Protein AF-A0A968TS37-F1 (afdb_monomer_lite)

Radius of gyration: 28.15 Å; chains: 1; bounding box: 85×34×68 Å

Sequence (139 aa):
MTFIRLGLPATSFILALMIGCHSVPLRSPSSGVDSASQTQWLKDYKRARSLQSENAQESCRLFTALAQEEKFAPRRLAELRAYEVCPPTRQLDRSQFPTWTQDLSLDIALKLSTAQGDKARTSNWPWRNPENACLRATS

Structure (mmCIF, N/CA/C/O backbone):
data_AF-A0A968TS37-F1
#
_entry.id   AF-A0A968TS37-F1
#
loop_
_atom_site.group_PDB
_atom_site.id
_atom_site.type_symbol
_atom_site.label_atom_id
_atom_site.label_alt_id
_atom_site.label_comp_id
_atom_site.label_asym_id
_atom_site.label_entity_id
_atom_site.label_seq_id
_atom_site.pdbx_PDB_ins_code
_atom_site.Cartn_x
_atom_site.Cartn_y
_atom_site.Cartn_z
_atom_site.occupancy
_atom_site.B_iso_or_equiv
_atom_site.auth_seq_id
_atom_site.auth_comp_id
_atom_site.auth_asym_id
_atom_site.auth_atom_id
_atom_site.pdbx_PDB_model_num
ATOM 1 N N . MET A 1 1 ? 54.249 -1.713 49.212 1.00 40.41 1 MET A N 1
ATOM 2 C CA . MET A 1 1 ? 54.269 -3.146 48.850 1.00 40.41 1 MET A CA 1
ATOM 3 C C . MET A 1 1 ? 54.130 -3.256 47.344 1.00 40.41 1 MET A C 1
ATOM 5 O O . MET A 1 1 ? 53.426 -2.456 46.745 1.00 40.41 1 MET A O 1
ATOM 9 N N . THR A 1 2 ? 54.889 -4.169 46.756 1.00 40.31 2 THR A N 1
ATOM 10 C CA . THR A 1 2 ? 55.582 -4.026 45.472 1.00 40.31 2 THR A CA 1
ATOM 11 C C . THR A 1 2 ? 55.441 -5.356 44.722 1.00 40.31 2 THR A C 1
ATOM 13 O O . THR A 1 2 ? 55.847 -6.355 45.299 1.00 40.31 2 THR A O 1
ATOM 16 N N . PHE A 1 3 ? 54.892 -5.328 43.490 1.00 44.75 3 PHE A N 1
ATOM 17 C CA . PHE A 1 3 ? 54.790 -6.379 42.436 1.00 44.75 3 PHE A CA 1
ATOM 18 C C . PHE A 1 3 ? 54.139 -7.736 42.838 1.00 44.75 3 PHE A C 1
ATOM 20 O O . PHE A 1 3 ? 54.202 -8.159 43.978 1.00 44.75 3 PHE A O 1
ATOM 27 N N . ILE A 1 4 ? 53.400 -8.457 41.984 1.00 48.31 4 ILE A N 1
ATOM 28 C CA . ILE A 1 4 ? 53.860 -9.189 40.790 1.00 48.31 4 ILE A CA 1
ATOM 29 C C . ILE A 1 4 ? 52.684 -9.386 39.811 1.00 48.31 4 ILE A C 1
ATOM 31 O O . ILE A 1 4 ? 51.599 -9.819 40.191 1.00 48.31 4 ILE A O 1
ATOM 35 N N . ARG A 1 5 ? 52.935 -9.096 38.527 1.00 51.38 5 ARG A N 1
ATOM 36 C CA . ARG A 1 5 ? 52.119 -9.532 37.385 1.00 51.38 5 ARG A CA 1
ATOM 37 C C . ARG A 1 5 ? 52.421 -11.002 37.062 1.00 51.38 5 ARG A C 1
ATOM 39 O O . ARG A 1 5 ? 53.582 -11.350 36.883 1.00 51.38 5 ARG A O 1
ATOM 46 N N . LEU A 1 6 ? 51.376 -11.803 36.877 1.00 54.56 6 LEU A N 1
ATOM 47 C CA . LEU A 1 6 ? 51.356 -13.072 36.134 1.00 54.56 6 LEU A CA 1
ATOM 48 C C . LEU A 1 6 ? 50.196 -12.918 35.126 1.00 54.56 6 LEU A C 1
ATOM 50 O O . LEU A 1 6 ? 49.113 -12.518 35.532 1.00 54.56 6 LEU A O 1
ATOM 54 N N . GLY A 1 7 ? 50.296 -13.092 33.810 1.00 45.69 7 GLY A N 1
ATOM 55 C CA . GLY A 1 7 ? 51.314 -13.749 33.002 1.00 45.69 7 GLY A CA 1
ATOM 56 C C . GLY A 1 7 ? 50.739 -15.005 32.336 1.00 45.69 7 GLY A C 1
ATOM 57 O O . GLY A 1 7 ? 50.952 -16.084 32.864 1.00 45.69 7 GLY A O 1
ATOM 58 N N . LEU A 1 8 ? 50.112 -14.819 31.157 1.00 50.03 8 LEU A N 1
ATOM 59 C CA . LEU A 1 8 ? 49.859 -15.790 30.059 1.00 50.03 8 LEU A CA 1
ATOM 60 C C . LEU A 1 8 ? 48.730 -16.848 30.211 1.00 50.03 8 LEU A C 1
ATOM 62 O O . LEU A 1 8 ? 48.373 -17.188 31.333 1.00 50.03 8 LEU A O 1
ATOM 66 N N . PRO A 1 9 ? 48.211 -17.442 29.102 1.00 50.53 9 PRO A N 1
ATOM 67 C CA . PRO A 1 9 ? 48.426 -17.135 27.682 1.00 50.53 9 PRO A CA 1
ATOM 68 C C . PRO A 1 9 ? 47.146 -16.830 26.877 1.00 50.53 9 PRO A C 1
ATOM 70 O O . PRO A 1 9 ? 46.036 -17.273 27.166 1.00 50.53 9 PRO A O 1
ATOM 73 N N . ALA A 1 10 ? 47.381 -16.119 25.777 1.00 53.69 10 ALA A N 1
ATOM 74 C CA . ALA A 1 10 ? 46.511 -16.021 24.622 1.00 53.69 10 ALA A CA 1
ATOM 75 C C . ALA A 1 10 ? 46.037 -17.402 24.138 1.00 53.69 10 ALA A C 1
ATOM 77 O O . ALA A 1 10 ? 46.844 -18.259 23.788 1.00 53.69 10 ALA A O 1
ATOM 78 N N . THR A 1 11 ? 44.724 -17.578 24.029 1.00 55.91 11 THR A N 1
ATOM 79 C CA . THR A 1 11 ? 44.130 -18.542 23.100 1.00 55.91 11 THR A CA 1
ATOM 80 C C . THR A 1 11 ? 43.282 -17.765 22.111 1.00 55.91 11 THR A C 1
ATOM 82 O O . THR A 1 11 ? 42.109 -17.466 22.316 1.00 55.91 11 THR A O 1
ATOM 85 N N . SER A 1 12 ? 43.951 -17.385 21.027 1.00 51.75 12 SER A N 1
ATOM 86 C CA . SER A 1 12 ? 43.351 -16.920 19.789 1.00 51.75 12 SER A CA 1
ATOM 87 C C . SER A 1 12 ? 42.423 -17.999 19.233 1.00 51.75 12 SER A C 1
ATOM 89 O O . SER A 1 12 ? 42.854 -18.858 18.470 1.00 51.75 12 SER A O 1
ATOM 91 N N . PHE A 1 13 ? 41.135 -17.935 19.558 1.00 50.81 13 PHE A N 1
ATOM 92 C CA . PHE A 1 13 ? 40.113 -18.495 18.681 1.00 50.81 13 PHE A CA 1
ATOM 93 C C . PHE A 1 13 ? 39.834 -17.477 17.576 1.00 50.81 13 PHE A C 1
ATOM 95 O O . PHE A 1 13 ? 38.862 -16.727 17.605 1.00 50.81 13 PHE A O 1
ATOM 102 N N . ILE A 1 14 ? 40.724 -17.459 16.580 1.00 53.28 14 ILE A N 1
ATOM 103 C CA . ILE A 1 14 ? 40.379 -16.995 15.236 1.00 53.28 14 ILE A CA 1
ATOM 104 C C . ILE A 1 14 ? 39.441 -18.062 14.673 1.00 53.28 14 ILE A C 1
ATOM 106 O O . ILE A 1 14 ? 39.851 -18.954 13.934 1.00 53.28 14 ILE A O 1
ATOM 110 N N . LEU A 1 15 ? 38.167 -18.008 15.065 1.00 51.56 15 LEU A N 1
ATOM 111 C CA . LEU A 1 15 ? 37.131 -18.623 14.259 1.00 51.56 15 LEU A CA 1
ATOM 112 C C . LEU A 1 15 ? 36.926 -17.667 13.091 1.00 51.56 15 LEU A C 1
ATOM 114 O O . LEU A 1 15 ? 36.198 -16.679 13.184 1.00 51.56 15 LEU A O 1
ATOM 118 N N . ALA A 1 16 ? 37.664 -17.942 12.018 1.00 49.69 16 ALA A N 1
ATOM 119 C CA . ALA A 1 16 ? 37.407 -17.413 10.698 1.00 49.69 16 ALA A CA 1
ATOM 120 C C . ALA A 1 16 ? 35.981 -17.818 10.310 1.00 49.69 16 ALA A C 1
ATOM 122 O O . ALA A 1 16 ? 35.741 -18.844 9.674 1.00 49.69 16 ALA A O 1
ATOM 123 N N . LEU A 1 17 ? 35.020 -17.003 10.740 1.00 53.97 17 LEU A N 1
ATOM 124 C CA . LEU A 1 17 ? 33.717 -16.886 10.128 1.00 53.97 17 LEU A CA 1
ATOM 125 C C . LEU A 1 17 ? 33.989 -16.394 8.711 1.00 53.97 17 LEU A C 1
ATOM 127 O O . LEU A 1 17 ? 34.018 -15.199 8.425 1.00 53.97 17 LEU A O 1
ATOM 131 N N . MET A 1 18 ? 34.210 -17.369 7.832 1.00 52.03 18 MET A N 1
ATOM 132 C CA . MET A 1 18 ? 33.902 -17.323 6.414 1.00 52.03 18 MET A CA 1
ATOM 133 C C . MET A 1 18 ? 32.403 -17.019 6.268 1.00 52.03 18 MET A C 1
ATOM 135 O O . MET A 1 18 ? 31.631 -17.817 5.745 1.00 52.03 18 MET A O 1
ATOM 139 N N . ILE A 1 19 ? 31.976 -15.842 6.731 1.00 56.25 19 ILE A N 1
ATOM 140 C CA . ILE A 1 19 ? 30.844 -15.135 6.160 1.00 56.25 19 ILE A CA 1
ATOM 141 C C . ILE A 1 19 ? 31.395 -14.695 4.814 1.00 56.25 19 ILE A C 1
ATOM 143 O O . ILE A 1 19 ? 31.865 -13.573 4.634 1.00 56.25 19 ILE A O 1
ATOM 147 N N . GL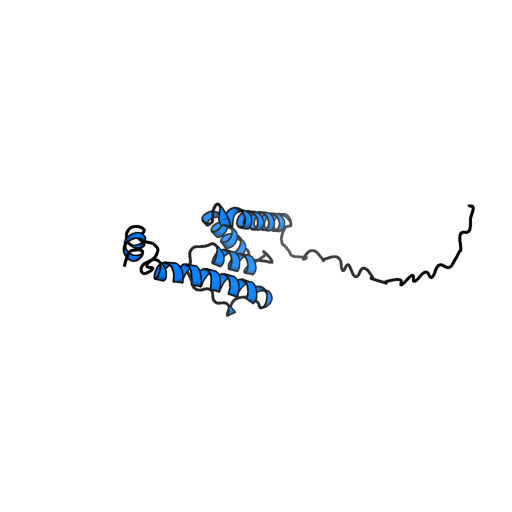Y A 1 20 ? 31.436 -15.652 3.884 1.00 45.97 20 GLY A N 1
ATOM 148 C CA . GLY A 1 20 ? 31.496 -15.336 2.481 1.00 45.97 20 GLY A CA 1
ATOM 149 C C . GLY A 1 20 ? 30.413 -14.298 2.291 1.00 45.97 20 GLY A C 1
ATOM 150 O O . GLY A 1 20 ? 29.237 -14.565 2.547 1.00 45.97 20 GLY A O 1
ATOM 151 N N . CYS A 1 21 ? 30.835 -13.087 1.946 1.00 54.88 21 CYS A N 1
ATOM 152 C CA . CYS A 1 21 ? 29.972 -12.067 1.408 1.00 54.88 21 CYS A CA 1
ATOM 153 C C . CYS A 1 21 ? 29.359 -12.653 0.133 1.00 54.88 21 CYS A C 1
ATOM 155 O O . CYS A 1 21 ? 29.734 -12.295 -0.977 1.00 54.88 21 CYS A O 1
ATOM 157 N N . HIS A 1 22 ? 28.354 -13.515 0.279 1.00 52.12 22 HIS A N 1
ATOM 158 C CA . HIS A 1 22 ? 27.298 -13.714 -0.695 1.00 52.12 22 HIS A CA 1
ATOM 159 C C . HIS A 1 22 ? 26.406 -12.469 -0.655 1.00 52.12 22 HIS A C 1
ATOM 161 O O . HIS A 1 22 ? 25.181 -12.548 -0.623 1.00 52.12 22 HIS A O 1
ATOM 167 N N . SER A 1 23 ? 27.037 -11.292 -0.677 1.00 52.69 23 SER A N 1
ATOM 168 C CA . SER A 1 23 ? 26.495 -10.092 -1.267 1.00 52.69 23 SER A CA 1
ATOM 169 C C . SER A 1 23 ? 26.356 -10.428 -2.744 1.00 52.69 23 SER A C 1
ATOM 171 O O . SER A 1 23 ? 27.142 -9.978 -3.572 1.00 52.69 23 SER A O 1
ATOM 173 N N . VAL A 1 24 ? 25.385 -11.287 -3.077 1.00 58.00 24 VAL A N 1
ATOM 174 C CA . VAL A 1 24 ? 24.767 -11.250 -4.390 1.00 58.00 24 VAL A CA 1
ATOM 175 C C . VAL A 1 24 ? 24.406 -9.778 -4.517 1.00 58.00 24 VAL A C 1
ATOM 177 O O . VAL A 1 24 ? 23.598 -9.309 -3.707 1.00 58.00 24 VAL A O 1
ATOM 180 N N . PRO A 1 25 ? 25.083 -9.002 -5.385 1.00 56.47 25 PRO A N 1
ATOM 181 C CA . PRO A 1 25 ? 24.719 -7.610 -5.539 1.00 56.47 25 PRO A CA 1
ATOM 182 C C . PRO A 1 25 ? 23.232 -7.648 -5.845 1.00 56.47 25 PRO A C 1
ATOM 184 O O . PRO A 1 25 ? 22.829 -8.401 -6.736 1.00 56.47 25 PRO A O 1
ATOM 187 N N . LEU A 1 26 ? 22.423 -6.952 -5.035 1.00 53.03 26 LEU A N 1
ATOM 188 C CA . LEU A 1 26 ? 21.000 -6.790 -5.299 1.00 53.03 26 LEU A CA 1
ATOM 189 C C . LEU A 1 26 ? 20.932 -6.269 -6.724 1.00 53.03 26 LEU A C 1
ATOM 191 O O . LEU A 1 26 ? 21.250 -5.111 -6.990 1.00 53.03 26 LEU A O 1
ATOM 195 N N . ARG A 1 27 ? 20.667 -7.187 -7.651 1.00 50.56 27 ARG A N 1
ATOM 196 C CA . ARG A 1 27 ? 20.682 -6.922 -9.073 1.00 50.56 27 ARG A CA 1
ATOM 197 C C . ARG A 1 27 ? 19.507 -5.984 -9.228 1.00 50.56 27 ARG A C 1
ATOM 199 O O . ARG A 1 27 ? 18.367 -6.421 -9.071 1.00 50.56 27 ARG A O 1
ATOM 206 N N . SER A 1 28 ? 19.795 -4.693 -9.393 1.00 52.75 28 SER A N 1
ATOM 207 C CA . SER A 1 28 ? 18.783 -3.671 -9.629 1.00 52.75 28 SER A CA 1
ATOM 208 C C . SER A 1 28 ? 17.871 -4.257 -10.694 1.00 52.75 28 SER A C 1
ATOM 210 O O . SER A 1 28 ? 18.415 -4.700 -11.712 1.00 52.75 28 SER A O 1
ATOM 212 N N . PRO A 1 29 ? 16.557 -4.393 -10.447 1.00 52.38 29 PRO A N 1
ATOM 213 C CA . PRO A 1 29 ? 15.681 -5.086 -11.372 1.00 52.38 29 PRO A CA 1
ATOM 214 C C . PRO A 1 29 ? 15.879 -4.477 -12.755 1.00 52.38 29 PRO A C 1
ATOM 216 O O . PRO A 1 29 ? 15.518 -3.325 -13.001 1.00 52.38 29 PRO A O 1
ATOM 219 N N . SER A 1 30 ? 16.530 -5.253 -13.626 1.00 56.50 30 SER A N 1
ATOM 220 C CA . SER A 1 30 ? 16.675 -4.968 -15.043 1.00 56.50 30 SER A CA 1
ATOM 221 C C . SER A 1 30 ? 15.263 -5.012 -15.587 1.00 56.50 30 SER A C 1
ATOM 223 O O . SER A 1 30 ? 14.678 -6.065 -15.812 1.00 56.50 30 SER A O 1
ATOM 225 N N . SER A 1 31 ? 14.654 -3.846 -15.643 1.00 49.56 31 SER A N 1
ATOM 226 C CA . SER A 1 31 ? 13.287 -3.668 -16.078 1.00 49.56 31 SER A CA 1
ATOM 227 C C . SER A 1 31 ? 13.312 -2.421 -16.932 1.00 49.56 31 SER A C 1
ATOM 229 O O . SER A 1 31 ? 13.990 -1.460 -16.579 1.00 49.56 31 SER A O 1
ATOM 231 N N . GLY A 1 32 ? 12.637 -2.450 -18.079 1.00 60.44 32 GLY A N 1
ATOM 232 C CA . GLY A 1 32 ? 12.446 -1.304 -18.975 1.00 60.44 32 GLY A CA 1
ATOM 233 C C . GLY A 1 32 ? 11.581 -0.204 -18.344 1.00 60.44 32 GLY A C 1
ATOM 234 O O . GLY A 1 32 ? 10.573 0.218 -18.914 1.00 60.44 32 GLY A O 1
ATOM 235 N N . VAL A 1 33 ? 11.949 0.184 -17.128 1.00 70.69 33 VAL A N 1
ATOM 236 C CA . VAL A 1 33 ? 11.461 1.285 -16.322 1.00 70.69 33 VAL A CA 1
ATOM 237 C C . VAL A 1 33 ? 12.648 2.216 -16.157 1.00 70.69 33 VAL A C 1
ATOM 239 O O . VAL A 1 33 ? 13.691 1.853 -15.616 1.00 70.69 33 VAL A O 1
ATOM 242 N N . ASP A 1 34 ? 12.470 3.423 -16.644 1.00 82.50 34 ASP A N 1
ATOM 243 C CA . ASP A 1 34 ? 13.361 4.543 -16.450 1.00 82.50 34 ASP A CA 1
ATOM 244 C C . ASP A 1 34 ? 13.564 4.840 -14.953 1.00 82.50 34 ASP A C 1
ATOM 246 O O . ASP A 1 34 ? 12.628 4.896 -14.152 1.00 82.50 34 ASP A O 1
ATOM 250 N N . SER A 1 35 ? 14.825 5.029 -14.554 1.00 81.19 35 SER A N 1
ATOM 251 C CA . SER A 1 35 ? 15.222 5.273 -13.157 1.00 81.19 35 SER A CA 1
ATOM 252 C C . SER A 1 35 ? 14.545 6.509 -12.548 1.00 81.19 35 SER A C 1
ATOM 254 O O . SER A 1 35 ? 14.322 6.570 -11.333 1.00 81.19 35 SER A O 1
ATOM 256 N N . ALA A 1 36 ? 14.173 7.473 -13.394 1.00 85.00 36 ALA A N 1
ATOM 257 C CA . ALA A 1 36 ? 13.387 8.640 -13.023 1.00 85.00 36 ALA A CA 1
ATOM 258 C C . ALA A 1 36 ? 11.996 8.247 -12.498 1.00 85.00 36 ALA A C 1
ATOM 260 O O . ALA A 1 36 ? 11.626 8.680 -11.406 1.00 85.00 36 ALA A O 1
ATOM 261 N N . SER A 1 37 ? 11.279 7.366 -13.202 1.00 89.19 37 SER A N 1
ATOM 262 C CA . SER A 1 37 ? 9.954 6.870 -12.806 1.00 89.19 37 SER A CA 1
ATOM 263 C C . SER A 1 37 ? 10.009 6.118 -11.478 1.00 89.19 37 SER A C 1
ATOM 265 O O . SER A 1 37 ? 9.224 6.399 -10.575 1.00 89.19 37 SER A O 1
ATOM 267 N N . GLN A 1 38 ? 11.009 5.249 -11.283 1.00 88.81 38 GLN A N 1
ATOM 268 C CA . GLN A 1 38 ? 11.192 4.556 -9.999 1.00 88.81 38 GLN A CA 1
ATOM 269 C C . GLN A 1 38 ? 11.438 5.533 -8.843 1.00 88.81 38 GLN A C 1
ATOM 271 O O . GLN A 1 38 ? 10.856 5.400 -7.764 1.00 88.81 38 GLN A O 1
ATOM 276 N N . THR A 1 39 ? 12.288 6.536 -9.072 1.00 92.69 39 THR A N 1
ATOM 277 C CA . THR A 1 39 ? 12.581 7.571 -8.075 1.00 92.69 39 THR A CA 1
ATOM 278 C C . THR A 1 39 ? 11.329 8.377 -7.742 1.00 92.69 39 THR A C 1
ATOM 280 O O . THR A 1 39 ? 11.088 8.686 -6.574 1.00 92.69 39 THR A O 1
ATOM 283 N N . GLN A 1 40 ? 10.524 8.698 -8.754 1.00 95.44 40 GLN A N 1
ATOM 284 C CA . GLN A 1 40 ? 9.288 9.442 -8.582 1.00 95.44 40 GLN A CA 1
ATOM 285 C C . GLN A 1 40 ? 8.260 8.640 -7.781 1.00 95.44 40 GLN A C 1
ATOM 287 O O . GLN A 1 40 ? 7.764 9.138 -6.774 1.00 95.44 40 GLN A O 1
ATOM 292 N N . TRP A 1 41 ? 8.040 7.366 -8.109 1.00 95.94 41 TRP A N 1
ATOM 293 C CA . TRP A 1 41 ? 7.114 6.520 -7.353 1.00 95.94 41 TRP A CA 1
ATOM 294 C C . TRP A 1 41 ? 7.514 6.361 -5.886 1.00 95.94 41 TRP A C 1
ATOM 296 O O . TRP A 1 41 ? 6.662 6.384 -5.000 1.00 95.94 41 TRP A O 1
ATOM 306 N N . LEU A 1 42 ? 8.814 6.240 -5.595 1.00 95.31 42 LEU A N 1
ATOM 307 C CA . LEU A 1 42 ? 9.299 6.185 -4.214 1.00 95.31 42 LEU A CA 1
ATOM 308 C C . LEU A 1 42 ? 9.058 7.499 -3.462 1.00 95.31 42 LEU A C 1
ATOM 310 O O . LEU A 1 42 ? 8.713 7.466 -2.277 1.00 95.31 42 LEU A O 1
ATOM 314 N N . LYS A 1 43 ? 9.236 8.647 -4.125 1.00 97.44 43 LYS A N 1
ATOM 315 C CA . LYS A 1 43 ? 8.911 9.960 -3.549 1.00 97.44 43 LYS A CA 1
ATOM 316 C C . LYS A 1 43 ? 7.417 10.069 -3.264 1.00 97.44 43 LYS A C 1
ATOM 318 O O . LYS A 1 43 ? 7.049 10.429 -2.147 1.00 97.44 43 LYS A O 1
ATOM 323 N N . ASP A 1 44 ? 6.579 9.695 -4.224 1.00 97.75 44 ASP A N 1
ATOM 324 C CA . ASP A 1 44 ? 5.125 9.757 -4.090 1.00 97.75 44 ASP A CA 1
ATOM 325 C C . ASP A 1 44 ? 4.620 8.813 -3.002 1.00 97.75 44 ASP A C 1
ATOM 327 O O . ASP A 1 44 ? 3.792 9.211 -2.189 1.00 97.75 44 ASP A O 1
ATOM 331 N N . TYR A 1 45 ? 5.184 7.608 -2.892 1.00 97.56 45 TYR A N 1
ATOM 332 C CA . TYR A 1 45 ? 4.829 6.667 -1.831 1.00 97.56 45 TYR A CA 1
ATOM 333 C C . TYR A 1 45 ? 5.181 7.221 -0.444 1.00 97.56 45 TYR A C 1
ATOM 335 O O . TYR A 1 45 ? 4.368 7.168 0.482 1.00 97.56 45 TYR A O 1
ATOM 343 N N . LYS A 1 46 ? 6.383 7.792 -0.282 1.00 97.44 46 LYS A N 1
ATOM 344 C CA . LYS A 1 46 ? 6.803 8.420 0.983 1.00 97.44 46 LYS A CA 1
ATOM 345 C C . LYS A 1 46 ? 5.920 9.615 1.337 1.00 97.44 46 LYS A C 1
ATOM 347 O O . LYS A 1 46 ? 5.499 9.731 2.485 1.00 97.44 46 LYS A O 1
ATOM 352 N N . ARG A 1 47 ? 5.599 10.456 0.351 1.00 97.69 47 ARG A N 1
ATOM 353 C CA . ARG A 1 47 ? 4.697 11.600 0.515 1.00 97.69 47 ARG A CA 1
ATOM 354 C C . ARG A 1 47 ? 3.282 11.157 0.886 1.00 97.69 47 ARG A C 1
ATOM 356 O O . ARG A 1 47 ? 2.682 11.723 1.790 1.00 97.69 47 ARG A O 1
ATOM 363 N N . ALA A 1 48 ? 2.760 10.115 0.246 1.00 97.75 48 ALA A N 1
ATOM 364 C CA . ALA A 1 48 ? 1.455 9.554 0.578 1.00 97.75 48 ALA A CA 1
ATOM 365 C C . ALA A 1 48 ? 1.412 9.069 2.034 1.00 97.75 48 ALA A C 1
ATOM 367 O O . ALA A 1 48 ? 0.440 9.329 2.741 1.00 97.75 48 ALA A O 1
ATOM 368 N N . ARG A 1 49 ? 2.484 8.421 2.514 1.00 97.19 49 ARG A N 1
ATOM 369 C CA . ARG A 1 49 ? 2.602 7.986 3.915 1.00 97.19 49 ARG A CA 1
ATOM 370 C C . ARG A 1 49 ? 2.659 9.150 4.897 1.00 97.19 49 ARG A C 1
ATOM 372 O O . ARG A 1 49 ? 1.980 9.077 5.915 1.00 97.19 49 ARG A O 1
ATOM 379 N N . SER A 1 50 ? 3.432 10.200 4.614 1.00 97.44 50 SER A N 1
ATOM 380 C CA . SER A 1 50 ? 3.511 11.356 5.518 1.00 97.44 50 SER A CA 1
ATOM 381 C C . SER A 1 50 ? 2.181 12.104 5.603 1.00 97.44 50 SER A C 1
ATOM 383 O O . SER A 1 50 ? 1.784 12.532 6.677 1.00 97.44 50 SER A O 1
ATOM 385 N N . LEU A 1 51 ? 1.450 12.196 4.490 1.00 96.38 51 LEU A N 1
ATOM 386 C CA . LEU A 1 51 ? 0.161 12.886 4.435 1.00 96.38 51 LEU A CA 1
ATOM 387 C C . LEU A 1 51 ? -1.001 12.079 5.026 1.00 96.38 51 LEU A C 1
ATOM 389 O O . LEU A 1 51 ? -2.106 12.599 5.108 1.00 96.38 51 LEU A O 1
ATOM 393 N N . GLN A 1 52 ? -0.800 10.826 5.440 1.00 94.44 52 GLN A N 1
ATOM 394 C CA . GLN A 1 52 ? -1.901 9.948 5.842 1.00 94.44 52 GLN A CA 1
ATOM 395 C C . GLN A 1 52 ? -2.724 10.494 7.026 1.00 94.44 52 GLN A C 1
ATOM 397 O O . GLN A 1 52 ? -3.942 10.330 7.036 1.00 94.44 52 GLN A O 1
ATOM 402 N N . SER A 1 53 ? -2.083 11.142 8.004 1.00 91.75 53 SER A N 1
ATOM 403 C CA . SER A 1 53 ? -2.756 11.755 9.163 1.00 91.75 53 SER A CA 1
ATOM 404 C C . SER A 1 53 ? -3.150 13.217 8.950 1.00 91.75 53 SER A C 1
ATOM 406 O O . SER A 1 53 ? -4.068 13.696 9.605 1.00 91.75 53 SER A O 1
ATOM 408 N N . GLU A 1 54 ? -2.455 13.928 8.062 1.00 94.88 54 GLU A N 1
ATOM 409 C CA . GLU A 1 54 ? -2.617 15.375 7.861 1.00 94.88 54 GLU A CA 1
ATOM 410 C C . GLU A 1 54 ? -3.601 15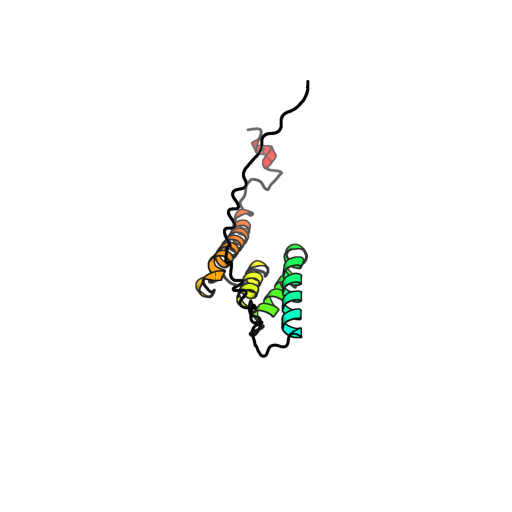.701 6.731 1.00 94.88 54 GLU A C 1
ATOM 412 O O . GLU A 1 54 ? -4.395 16.632 6.827 1.00 94.88 54 GLU A O 1
ATOM 417 N N . ASN A 1 55 ? -3.554 14.925 5.648 1.00 96.56 55 ASN A N 1
ATOM 418 C CA . ASN A 1 55 ? -4.382 15.090 4.463 1.00 96.56 55 ASN A CA 1
ATOM 419 C C . ASN A 1 55 ? -4.693 13.720 3.839 1.00 96.56 55 ASN A C 1
ATOM 421 O O . ASN A 1 55 ? -4.096 13.295 2.843 1.00 96.56 55 ASN A O 1
ATOM 425 N N . ALA A 1 56 ? -5.663 13.028 4.439 1.00 94.25 56 ALA A N 1
ATOM 426 C CA . ALA A 1 56 ? -6.096 11.704 4.003 1.00 94.25 56 ALA A CA 1
ATOM 427 C C . ALA A 1 56 ? -6.584 11.685 2.541 1.00 94.25 56 ALA A C 1
ATOM 429 O O . ALA A 1 56 ? -6.388 10.691 1.845 1.00 94.25 56 ALA A O 1
ATOM 430 N N . GLN A 1 57 ? -7.167 12.780 2.040 1.00 96.31 57 GLN A N 1
ATOM 431 C CA . GLN A 1 57 ? -7.630 12.867 0.654 1.00 96.31 57 GLN A CA 1
ATOM 432 C C . GLN A 1 57 ? -6.461 12.826 -0.338 1.00 96.31 57 GLN A C 1
ATOM 434 O O . GLN A 1 57 ? -6.483 12.043 -1.288 1.00 96.31 57 GLN A O 1
ATOM 439 N N . GLU A 1 58 ? -5.418 13.622 -0.101 1.00 97.19 58 GLU A N 1
ATOM 440 C CA . GLU A 1 58 ? -4.227 13.632 -0.954 1.00 97.19 58 GLU A CA 1
ATOM 441 C C . GLU A 1 58 ? -3.430 12.326 -0.827 1.00 97.19 58 GLU A C 1
ATOM 443 O O . GLU A 1 58 ? -2.956 11.781 -1.824 1.00 97.19 58 GLU A O 1
ATOM 448 N N . SER A 1 59 ? -3.342 11.769 0.383 1.00 97.62 59 SER A N 1
ATOM 449 C CA . SER A 1 59 ? -2.742 10.452 0.618 1.00 97.62 59 SER A CA 1
ATOM 450 C C . SER A 1 59 ? -3.473 9.344 -0.160 1.00 97.62 59 SER A C 1
ATOM 452 O O . SER A 1 59 ? -2.838 8.580 -0.891 1.00 97.62 59 SER A O 1
ATOM 454 N N . CYS A 1 60 ? -4.809 9.312 -0.095 1.00 97.00 60 CYS A N 1
ATOM 455 C CA . CYS A 1 60 ? -5.651 8.407 -0.881 1.00 97.00 60 CYS A CA 1
ATOM 456 C C . CYS A 1 60 ? -5.415 8.575 -2.393 1.00 97.00 60 CYS A C 1
ATOM 458 O O . CYS A 1 60 ? -5.236 7.578 -3.099 1.00 97.00 60 CYS A O 1
ATOM 460 N N . ARG A 1 61 ? -5.354 9.819 -2.893 1.00 98.06 61 ARG A N 1
ATOM 461 C CA . ARG A 1 61 ? -5.092 10.116 -4.311 1.00 98.06 61 ARG A CA 1
ATOM 462 C C . ARG A 1 61 ? -3.751 9.542 -4.771 1.00 98.06 61 ARG A C 1
ATOM 464 O O . ARG A 1 61 ? -3.698 8.874 -5.801 1.00 98.06 61 ARG A O 1
ATOM 471 N N . LEU A 1 62 ? -2.684 9.765 -4.002 1.00 98.06 62 LEU A N 1
ATOM 472 C CA . LEU A 1 62 ? -1.341 9.278 -4.327 1.00 98.06 62 LEU A CA 1
ATOM 473 C C . LEU A 1 62 ? -1.251 7.747 -4.285 1.00 98.06 62 LEU A C 1
ATOM 475 O O . LEU A 1 62 ? -0.713 7.150 -5.215 1.00 98.06 62 LEU A O 1
ATOM 479 N N . PHE A 1 63 ? -1.806 7.091 -3.258 1.00 97.88 63 PHE A N 1
ATOM 480 C CA . PHE A 1 63 ? -1.827 5.623 -3.211 1.00 97.88 63 PHE A CA 1
ATOM 481 C C . PHE A 1 63 ? -2.641 5.016 -4.351 1.00 97.88 63 PHE A C 1
ATOM 483 O O . PHE A 1 63 ? -2.218 4.015 -4.926 1.00 97.88 63 PHE A O 1
ATOM 490 N N . THR A 1 64 ? -3.765 5.635 -4.714 1.00 97.38 64 THR A N 1
ATOM 491 C CA . THR A 1 64 ? -4.587 5.191 -5.846 1.00 97.38 64 THR A CA 1
ATOM 492 C C . THR A 1 64 ? -3.823 5.307 -7.163 1.00 97.38 64 THR A C 1
ATOM 494 O O . THR A 1 64 ? -3.822 4.354 -7.936 1.00 97.38 64 THR A O 1
ATOM 497 N N . ALA A 1 65 ? -3.124 6.424 -7.394 1.00 97.62 65 ALA A N 1
ATOM 498 C CA . ALA A 1 65 ? -2.284 6.596 -8.579 1.00 97.62 65 ALA A CA 1
ATOM 499 C C . ALA A 1 65 ? -1.180 5.526 -8.640 1.00 97.62 65 ALA A C 1
ATOM 501 O O . ALA A 1 65 ? -1.062 4.810 -9.628 1.00 97.62 65 ALA A O 1
ATOM 502 N N . LEU A 1 66 ? -0.444 5.317 -7.543 1.00 97.69 66 LEU A N 1
ATOM 503 C CA . LEU A 1 66 ? 0.602 4.289 -7.464 1.00 97.69 66 LEU A CA 1
ATOM 504 C C . LEU A 1 66 ? 0.066 2.860 -7.649 1.00 97.69 66 LEU A C 1
ATOM 506 O O . LEU A 1 66 ? 0.769 1.999 -8.170 1.00 97.69 66 LEU A O 1
ATOM 510 N N . ALA A 1 67 ? -1.171 2.583 -7.233 1.00 96.50 67 ALA A N 1
ATOM 511 C CA . ALA A 1 67 ? -1.815 1.284 -7.427 1.00 96.50 67 ALA A CA 1
ATOM 512 C C . ALA A 1 67 ? -2.203 1.006 -8.897 1.00 96.50 67 ALA A C 1
ATOM 514 O O . ALA A 1 67 ? -2.420 -0.156 -9.264 1.00 96.50 67 ALA A O 1
ATOM 515 N N . GLN A 1 68 ? -2.284 2.047 -9.730 1.00 96.69 68 GLN A N 1
ATOM 516 C CA . GLN A 1 68 ? -2.562 1.953 -11.167 1.00 96.69 68 GLN A CA 1
ATOM 517 C C . GLN A 1 68 ? -1.284 1.805 -12.009 1.00 96.69 68 GLN A C 1
ATOM 519 O O . GLN A 1 68 ? -1.354 1.338 -13.142 1.00 96.69 68 GLN A O 1
ATOM 524 N N . GLU A 1 69 ? -0.114 2.119 -11.451 1.00 95.50 69 GLU A N 1
ATOM 525 C CA . GLU A 1 69 ? 1.178 1.987 -12.130 1.00 95.50 69 GLU A CA 1
ATOM 526 C C . GLU A 1 69 ? 1.600 0.514 -12.252 1.00 95.50 69 GLU A C 1
ATOM 528 O O . GLU A 1 69 ? 2.167 -0.070 -11.328 1.00 95.50 69 GLU A O 1
ATOM 533 N N . GLU A 1 70 ? 1.354 -0.114 -13.405 1.00 92.12 70 GLU A N 1
ATOM 534 C CA . GLU A 1 70 ? 1.631 -1.545 -13.635 1.00 92.12 70 GLU A CA 1
ATOM 535 C C . GLU A 1 70 ? 3.091 -1.938 -13.380 1.00 92.12 70 GLU A C 1
ATOM 537 O O . GLU A 1 70 ? 3.377 -3.036 -12.899 1.00 92.12 70 GLU A O 1
ATOM 542 N N . LYS A 1 71 ? 4.012 -1.020 -13.683 1.00 92.62 71 LYS A N 1
ATOM 543 C CA . LYS A 1 71 ? 5.456 -1.220 -13.550 1.00 92.62 71 LYS A CA 1
ATOM 544 C C . LYS A 1 71 ? 5.990 -0.890 -12.148 1.00 92.62 71 LYS A C 1
ATOM 546 O O . LYS A 1 71 ? 7.166 -1.135 -11.869 1.00 92.62 71 LYS A O 1
ATOM 551 N N . PHE A 1 72 ? 5.158 -0.354 -11.255 1.00 91.94 72 PHE A N 1
ATOM 552 C CA . PHE A 1 72 ? 5.545 -0.081 -9.877 1.00 91.94 72 PHE A CA 1
ATOM 553 C C . PHE A 1 72 ? 5.559 -1.389 -9.074 1.00 91.94 72 PHE A C 1
ATOM 555 O O . PHE A 1 72 ? 4.521 -1.966 -8.766 1.00 91.94 72 PHE A O 1
ATOM 562 N N . ALA A 1 73 ? 6.745 -1.881 -8.710 1.00 90.06 73 ALA A N 1
ATOM 563 C CA . ALA A 1 73 ? 6.887 -3.188 -8.057 1.00 90.06 73 ALA A CA 1
ATOM 564 C C . ALA A 1 73 ? 5.998 -3.386 -6.799 1.00 90.06 73 ALA A C 1
ATOM 566 O O . ALA A 1 73 ? 5.370 -4.439 -6.675 1.00 90.06 73 ALA A O 1
ATOM 567 N N . PRO A 1 74 ? 5.845 -2.400 -5.889 1.00 92.81 74 PRO A N 1
ATOM 568 C CA . PRO A 1 74 ? 4.945 -2.486 -4.741 1.00 92.81 74 PRO A CA 1
ATOM 569 C C . PRO A 1 74 ? 3.495 -2.054 -5.042 1.00 92.81 74 PRO A C 1
ATOM 571 O O . PRO A 1 74 ? 2.785 -1.634 -4.128 1.00 92.81 74 PRO A O 1
ATOM 574 N N . ARG A 1 75 ? 3.002 -2.179 -6.282 1.00 94.69 75 ARG A N 1
ATOM 575 C CA . ARG A 1 75 ? 1.628 -1.799 -6.674 1.00 94.69 75 ARG A CA 1
ATOM 576 C C . ARG A 1 75 ? 0.545 -2.352 -5.749 1.00 94.69 75 ARG A C 1
ATOM 578 O O . ARG A 1 75 ? -0.325 -1.612 -5.304 1.00 94.69 75 ARG A O 1
ATOM 585 N N . ARG A 1 76 ? 0.626 -3.639 -5.393 1.00 93.81 76 ARG A N 1
ATOM 586 C CA . ARG A 1 76 ? -0.334 -4.288 -4.476 1.00 93.81 76 ARG A CA 1
ATOM 587 C C . ARG A 1 76 ? -0.283 -3.726 -3.058 1.00 93.81 76 ARG A C 1
ATOM 589 O O . ARG A 1 76 ? -1.309 -3.651 -2.390 1.00 93.81 76 ARG A O 1
ATOM 596 N N . LEU A 1 77 ? 0.894 -3.295 -2.611 1.00 95.56 77 LEU A N 1
ATOM 597 C CA . LEU A 1 77 ? 1.035 -2.626 -1.323 1.00 95.56 77 LEU A CA 1
ATOM 598 C C . LEU A 1 77 ? 0.393 -1.234 -1.361 1.00 95.56 77 LEU A C 1
ATOM 600 O O . LEU A 1 77 ? -0.321 -0.878 -0.427 1.00 95.56 77 LEU A O 1
ATOM 604 N N . ALA A 1 78 ? 0.598 -0.467 -2.437 1.00 96.50 78 ALA A N 1
ATOM 605 C CA . ALA A 1 78 ? -0.085 0.814 -2.626 1.00 96.50 78 ALA A CA 1
ATOM 606 C C . ALA A 1 78 ? -1.608 0.646 -2.712 1.00 96.50 78 ALA A C 1
ATOM 608 O O . ALA A 1 78 ? -2.331 1.425 -2.101 1.00 96.50 78 ALA A O 1
ATOM 609 N N . GLU A 1 79 ? -2.093 -0.407 -3.374 1.00 96.06 79 GLU A N 1
ATOM 610 C CA . GLU A 1 79 ? -3.518 -0.746 -3.412 1.00 96.06 79 GLU A CA 1
ATOM 611 C C . GLU A 1 79 ? -4.080 -0.977 -2.001 1.00 96.06 79 GLU A C 1
ATOM 613 O O . GLU A 1 79 ? -5.075 -0.355 -1.636 1.00 96.06 79 GLU A O 1
ATOM 618 N N . LEU A 1 80 ? -3.418 -1.789 -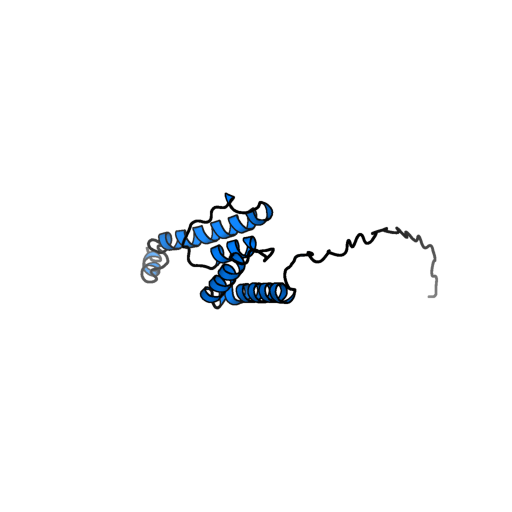1.169 1.00 95.38 80 LEU A N 1
ATOM 619 C CA . LEU A 1 80 ? -3.826 -1.984 0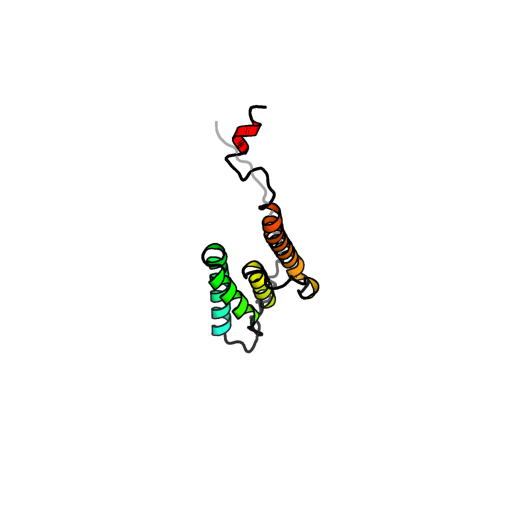.229 1.00 95.38 80 LEU A CA 1
ATOM 620 C C . LEU A 1 80 ? -3.819 -0.676 1.023 1.00 95.38 80 LEU A C 1
ATOM 622 O O . LEU A 1 80 ? -4.757 -0.393 1.763 1.00 95.38 80 LEU A O 1
ATOM 626 N N . ARG A 1 81 ? -2.795 0.163 0.851 1.00 95.81 81 ARG A N 1
ATOM 627 C CA . ARG A 1 81 ? -2.759 1.474 1.513 1.00 95.81 81 ARG A CA 1
ATOM 628 C C . ARG A 1 81 ? -3.874 2.399 1.026 1.00 95.81 81 ARG A C 1
ATOM 630 O O . ARG A 1 81 ? -4.415 3.140 1.838 1.00 95.81 81 ARG A O 1
ATOM 637 N N . ALA A 1 82 ? -4.283 2.316 -0.239 1.00 95.44 82 ALA A N 1
ATOM 638 C CA . ALA A 1 82 ? -5.456 3.036 -0.723 1.00 95.44 82 ALA A CA 1
ATOM 639 C C . ALA A 1 82 ? -6.725 2.578 0.017 1.00 95.44 82 ALA A C 1
ATOM 641 O O . ALA A 1 82 ? -7.466 3.422 0.508 1.00 95.44 82 ALA A O 1
ATOM 642 N N . TYR A 1 83 ? -6.933 1.269 0.207 1.00 94.12 83 TYR A N 1
ATOM 643 C CA . TYR A 1 83 ? -8.043 0.759 1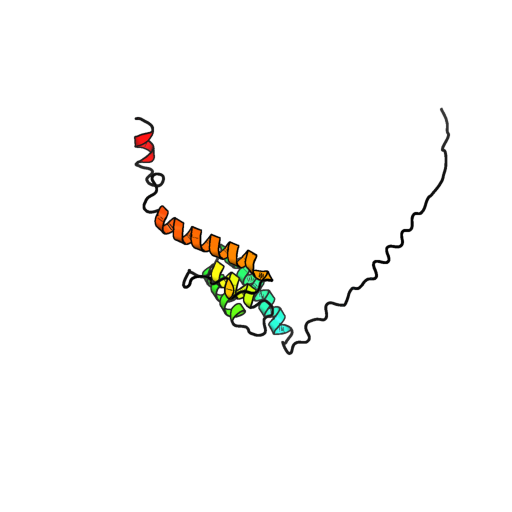.029 1.00 94.12 83 TYR A CA 1
ATOM 644 C C . TYR A 1 83 ? -8.017 1.261 2.479 1.00 94.12 83 TYR A C 1
ATOM 646 O O . TYR A 1 83 ? -9.070 1.437 3.083 1.00 94.12 83 TYR A O 1
ATOM 654 N N . GLU A 1 84 ? -6.831 1.474 3.049 1.00 92.88 84 GLU A N 1
ATOM 655 C CA . GLU A 1 84 ? -6.681 1.942 4.429 1.00 92.88 84 GLU A CA 1
ATOM 656 C C . GLU A 1 84 ? -7.054 3.424 4.610 1.00 92.88 84 GLU A C 1
ATOM 658 O O . GLU A 1 84 ? -7.515 3.817 5.684 1.00 92.88 84 GLU A O 1
ATOM 663 N N . VAL A 1 85 ? -6.787 4.255 3.600 1.00 94.31 85 VAL A N 1
ATOM 664 C CA . VAL A 1 85 ? -6.858 5.722 3.713 1.00 94.31 85 VAL A CA 1
ATOM 665 C C . VAL A 1 85 ? -8.076 6.305 3.008 1.00 94.31 85 VAL A C 1
ATOM 667 O O . VAL A 1 85 ? -8.647 7.292 3.473 1.00 94.31 85 VAL A O 1
ATOM 670 N N . CYS A 1 86 ? -8.477 5.721 1.882 1.00 92.44 86 CYS A N 1
ATOM 671 C CA . CYS A 1 86 ? -9.628 6.191 1.133 1.00 92.44 86 CYS A CA 1
ATOM 672 C C . CYS A 1 86 ? -10.934 5.919 1.900 1.00 92.44 86 CYS A C 1
ATOM 674 O O . CYS A 1 86 ? -11.024 4.941 2.648 1.00 92.44 86 CYS A O 1
ATOM 676 N N . PRO A 1 87 ? -11.983 6.739 1.697 1.00 86.50 87 PRO A N 1
ATOM 677 C CA . PRO A 1 87 ? -13.312 6.434 2.212 1.00 86.50 87 PRO A CA 1
ATOM 678 C C . PRO A 1 87 ? -13.745 5.019 1.794 1.00 86.50 87 PRO A C 1
ATOM 680 O O . PRO A 1 87 ? -13.487 4.625 0.654 1.00 86.50 87 PRO A O 1
ATOM 683 N N . PRO A 1 88 ? -14.405 4.250 2.677 1.00 79.62 88 PRO A N 1
ATOM 684 C CA . PRO A 1 88 ? -14.777 2.871 2.389 1.00 79.62 88 PRO A CA 1
ATOM 685 C C . PRO A 1 88 ? -15.850 2.835 1.296 1.00 79.62 88 PRO A C 1
ATOM 687 O O . PRO A 1 88 ? -17.036 3.000 1.569 1.00 79.62 88 PRO A O 1
ATOM 690 N N . THR A 1 89 ? -15.427 2.636 0.050 1.00 73.00 89 THR A N 1
ATOM 691 C CA . THR A 1 89 ? -16.318 2.489 -1.112 1.00 73.00 89 THR A CA 1
ATOM 692 C C . THR A 1 89 ? -16.628 1.030 -1.424 1.00 73.00 89 THR A C 1
ATOM 694 O O . THR A 1 89 ? -17.644 0.738 -2.048 1.00 73.00 89 THR A O 1
ATOM 697 N N . ARG A 1 90 ? -15.766 0.103 -0.988 1.00 78.44 90 ARG A N 1
ATOM 698 C CA . ARG A 1 90 ? -15.895 -1.336 -1.234 1.00 78.44 90 ARG A CA 1
ATOM 699 C C . ARG A 1 90 ? -15.295 -2.154 -0.094 1.00 78.44 90 ARG A C 1
ATOM 701 O O . ARG A 1 90 ? -14.387 -1.697 0.600 1.00 78.44 90 ARG A O 1
ATOM 708 N N . GLN A 1 91 ? -15.801 -3.370 0.080 1.00 83.31 91 GLN A N 1
ATOM 709 C CA . GLN A 1 91 ? -15.256 -4.327 1.039 1.00 83.31 91 GLN A CA 1
ATOM 710 C C . GLN A 1 91 ? -13.901 -4.853 0.542 1.00 83.31 91 GLN A C 1
ATOM 712 O O . GLN A 1 91 ? -13.725 -5.104 -0.650 1.00 83.31 91 GLN A O 1
ATOM 717 N N . LEU A 1 92 ? -12.935 -4.992 1.452 1.00 88.94 92 LEU A N 1
ATOM 718 C CA . LEU A 1 92 ? -11.620 -5.546 1.142 1.00 88.94 92 LEU A CA 1
ATOM 719 C C . LEU A 1 92 ? -11.718 -7.073 1.012 1.00 88.94 92 LEU A C 1
ATOM 721 O O . LEU A 1 92 ? -11.920 -7.766 2.009 1.00 88.94 92 LEU A O 1
ATOM 725 N N . ASP A 1 93 ? -11.548 -7.596 -0.201 1.00 89.94 93 ASP A N 1
ATOM 726 C CA . ASP A 1 93 ? -11.431 -9.036 -0.439 1.00 89.94 93 ASP A CA 1
ATOM 727 C C . ASP A 1 93 ? -9.973 -9.478 -0.280 1.00 89.94 93 ASP A C 1
ATOM 729 O O . ASP A 1 93 ? -9.113 -9.226 -1.126 1.00 89.94 93 ASP A O 1
ATOM 733 N N . ARG A 1 94 ? -9.699 -10.161 0.832 1.00 88.44 94 ARG A N 1
ATOM 734 C CA . ARG A 1 94 ? -8.359 -10.637 1.186 1.00 88.44 94 ARG A CA 1
ATOM 735 C C . ARG A 1 94 ? -7.817 -11.675 0.208 1.00 88.44 94 ARG A C 1
ATOM 737 O O . ARG A 1 94 ? -6.602 -11.786 0.081 1.00 88.44 94 ARG A O 1
ATOM 744 N N . SER A 1 95 ? -8.675 -12.422 -0.489 1.00 91.12 95 SER A N 1
ATOM 745 C CA . SER A 1 95 ? -8.239 -13.478 -1.412 1.00 91.12 95 SER A CA 1
ATOM 746 C C . SER A 1 95 ? -7.539 -12.930 -2.664 1.00 91.12 95 SER A C 1
ATOM 748 O O . SER A 1 95 ? -6.763 -13.638 -3.301 1.00 91.12 95 SER A O 1
ATOM 750 N N . GLN A 1 96 ? -7.743 -11.646 -2.979 1.00 91.06 96 GLN A N 1
ATOM 751 C CA . GLN A 1 96 ? -7.147 -10.971 -4.138 1.00 91.06 96 GLN A CA 1
ATOM 752 C C . GLN A 1 96 ? -5.690 -10.547 -3.909 1.00 91.06 96 GLN A C 1
ATOM 754 O O . GLN A 1 96 ? -5.007 -10.127 -4.849 1.00 91.06 96 GLN A O 1
ATOM 759 N N . PHE A 1 97 ? -5.208 -10.638 -2.667 1.00 92.00 97 PHE A N 1
ATOM 760 C CA . PHE A 1 97 ? -3.885 -10.178 -2.273 1.00 92.00 97 PHE A CA 1
ATOM 761 C C . PHE A 1 97 ? -2.909 -11.343 -2.077 1.00 92.00 97 PHE A C 1
ATOM 763 O O . PHE A 1 97 ? -3.275 -12.383 -1.522 1.00 92.00 97 PHE A O 1
ATOM 770 N N . PRO A 1 98 ? -1.642 -11.183 -2.500 1.00 92.25 98 PRO A N 1
ATOM 771 C CA . PRO A 1 98 ? -0.643 -12.233 -2.367 1.00 92.25 98 PRO A CA 1
ATOM 772 C C . PRO A 1 98 ? -0.352 -12.546 -0.895 1.00 92.25 98 PRO A C 1
ATOM 774 O O . PRO A 1 98 ? -0.456 -11.675 -0.027 1.00 92.25 98 PRO A O 1
ATOM 777 N N . THR A 1 99 ? 0.082 -13.779 -0.618 1.00 93.56 99 THR A N 1
ATOM 778 C CA . THR A 1 99 ? 0.298 -14.294 0.746 1.00 93.56 99 THR A CA 1
ATOM 779 C C . THR A 1 99 ? 1.162 -13.379 1.613 1.00 93.56 99 THR A C 1
ATOM 781 O O . THR A 1 99 ? 0.829 -13.136 2.766 1.00 93.56 99 THR A O 1
ATOM 784 N N . TRP A 1 100 ? 2.217 -12.784 1.049 1.00 91.75 100 TRP A N 1
ATOM 785 C CA . TRP A 1 100 ? 3.125 -11.889 1.780 1.00 91.75 100 TRP A CA 1
ATOM 786 C C . TRP A 1 100 ? 2.477 -10.573 2.256 1.00 91.75 100 TRP A C 1
ATOM 788 O O . TRP A 1 100 ? 3.070 -9.857 3.056 1.00 91.75 100 TRP A O 1
ATOM 798 N N . THR A 1 101 ? 1.269 -10.245 1.786 1.00 94.19 101 THR A N 1
ATOM 799 C CA . THR A 1 101 ? 0.484 -9.080 2.238 1.00 94.19 101 THR A CA 1
ATOM 800 C C . THR A 1 101 ? -0.714 -9.436 3.116 1.00 94.19 101 THR A C 1
ATOM 802 O O . THR A 1 101 ? -1.458 -8.539 3.513 1.00 94.19 101 THR A O 1
ATOM 805 N N . GLN A 1 102 ? -0.932 -10.719 3.415 1.00 92.75 102 GLN A N 1
ATOM 806 C CA . GLN A 1 102 ? -2.141 -11.166 4.112 1.00 92.75 102 GLN A CA 1
ATOM 807 C C . GLN A 1 102 ? -2.287 -10.539 5.497 1.00 92.75 102 GLN A C 1
ATOM 809 O O . GLN A 1 102 ? -3.378 -10.068 5.814 1.00 92.75 102 GLN A O 1
ATOM 814 N N . ASP A 1 103 ? -1.202 -10.445 6.264 1.00 94.19 103 ASP A N 1
ATOM 815 C CA . ASP A 1 103 ? -1.220 -9.837 7.599 1.00 94.19 103 ASP A CA 1
ATOM 816 C C . ASP A 1 103 ? -1.644 -8.366 7.530 1.00 94.19 103 ASP A C 1
ATOM 818 O O . ASP A 1 103 ? -2.584 -7.946 8.200 1.00 94.19 103 ASP A O 1
ATOM 822 N N . LEU A 1 104 ? -1.056 -7.604 6.603 1.00 94.19 104 LEU A N 1
ATOM 823 C CA . LEU A 1 104 ? -1.442 -6.212 6.384 1.00 94.19 104 LEU A CA 1
ATOM 824 C C . LEU A 1 104 ? -2.903 -6.084 5.923 1.00 94.19 104 LEU A C 1
ATOM 826 O O . LEU A 1 104 ? -3.611 -5.174 6.349 1.00 94.19 104 LEU A O 1
ATOM 830 N N . SER A 1 105 ? -3.368 -6.977 5.047 1.00 94.06 105 SER A N 1
ATOM 831 C CA . SER A 1 105 ? -4.764 -6.970 4.596 1.00 94.06 105 SER A CA 1
ATOM 832 C C . SER A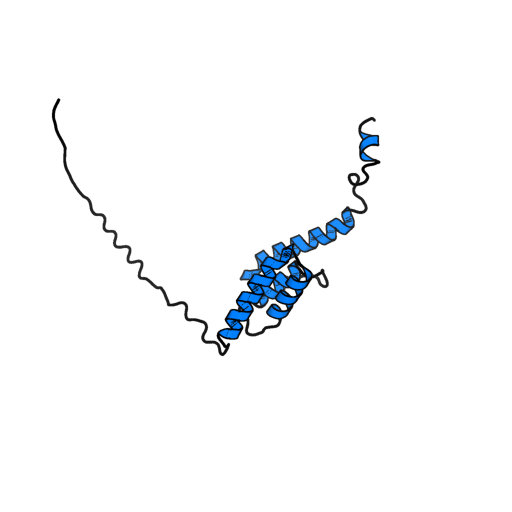 1 105 ? -5.739 -7.249 5.746 1.00 94.06 105 SER A C 1
ATOM 834 O O . SER A 1 105 ? -6.814 -6.653 5.795 1.00 94.06 105 SER A O 1
ATOM 836 N N . LEU A 1 106 ? -5.355 -8.111 6.694 1.00 93.06 106 LEU A N 1
ATOM 837 C CA . LEU A 1 106 ? -6.133 -8.405 7.891 1.00 93.06 106 LEU A CA 1
ATOM 838 C C . LEU A 1 106 ? -6.183 -7.188 8.819 1.00 93.06 106 LEU A C 1
ATOM 840 O O . LEU A 1 106 ? -7.274 -6.803 9.233 1.00 93.06 106 LEU A O 1
ATOM 844 N N . ASP A 1 107 ? -5.044 -6.546 9.079 1.00 93.00 107 ASP A N 1
ATOM 845 C CA . ASP A 1 107 ? -4.978 -5.334 9.904 1.00 93.00 107 ASP A CA 1
ATOM 846 C C . ASP A 1 107 ? -5.879 -4.225 9.349 1.00 93.00 107 ASP A C 1
ATOM 848 O O . ASP A 1 107 ? -6.635 -3.584 10.083 1.00 93.00 107 ASP A O 1
ATOM 852 N N . ILE A 1 108 ? -5.850 -4.024 8.029 1.00 91.88 108 ILE A N 1
ATOM 853 C CA . ILE A 1 108 ? -6.701 -3.037 7.358 1.00 91.88 108 ILE A CA 1
ATOM 854 C C . ILE A 1 108 ? -8.173 -3.447 7.448 1.00 91.88 108 ILE A C 1
ATOM 856 O O . ILE A 1 108 ? -9.012 -2.607 7.765 1.00 91.88 108 ILE A O 1
ATOM 860 N N . ALA A 1 109 ? -8.507 -4.721 7.223 1.00 90.12 109 ALA A N 1
ATOM 861 C CA . ALA A 1 109 ? -9.881 -5.206 7.357 1.00 90.12 109 ALA A CA 1
ATOM 862 C C . ALA A 1 109 ? -10.434 -4.980 8.775 1.00 90.12 109 ALA A C 1
ATOM 864 O O . ALA A 1 109 ? -11.570 -4.529 8.925 1.00 90.12 109 ALA A O 1
ATOM 865 N N . LEU A 1 110 ? -9.623 -5.232 9.808 1.00 88.75 110 LEU A N 1
ATOM 866 C CA . LEU A 1 110 ? -9.978 -4.975 11.205 1.00 88.75 110 LEU A CA 1
ATOM 867 C C . LEU A 1 110 ? -10.147 -3.477 11.484 1.00 88.75 110 LEU A C 1
ATOM 869 O O . LEU A 1 110 ? -11.098 -3.072 12.145 1.00 88.75 110 LEU A O 1
ATOM 873 N N . LYS A 1 111 ? -9.270 -2.629 10.942 1.00 87.62 111 LYS A N 1
ATOM 874 C CA . LYS A 1 111 ? -9.392 -1.169 11.063 1.00 87.62 111 LYS A CA 1
ATOM 875 C C . LYS A 1 111 ? -10.663 -0.632 10.392 1.00 87.62 111 LYS A C 1
ATOM 877 O O . LYS A 1 111 ? -11.304 0.283 10.903 1.00 87.62 111 LYS A O 1
ATOM 882 N N . LEU A 1 112 ? -11.036 -1.187 9.241 1.00 85.19 112 LEU A N 1
ATOM 883 C CA . LEU A 1 112 ? -12.253 -0.796 8.530 1.00 85.19 112 LEU A CA 1
ATOM 884 C C . LEU A 1 112 ? -13.514 -1.277 9.260 1.00 85.19 112 LEU A C 1
ATOM 886 O O . LEU A 1 112 ? -14.502 -0.542 9.311 1.00 85.19 112 LEU A O 1
ATOM 890 N N . SER A 1 113 ? -13.487 -2.473 9.857 1.00 83.12 113 SER A N 1
ATOM 891 C CA . SER A 1 113 ? -14.630 -3.005 10.606 1.00 83.12 113 SER A CA 1
ATOM 892 C C . SER A 1 113 ? -14.889 -2.229 11.899 1.00 83.12 113 SER A C 1
ATOM 894 O O . SER A 1 113 ? -16.049 -1.966 12.218 1.00 83.12 113 SER A O 1
ATOM 896 N N . THR A 1 114 ? -13.847 -1.775 12.605 1.00 79.19 114 THR A N 1
ATOM 897 C CA . THR A 1 114 ? -14.008 -0.906 13.784 1.00 79.19 114 THR A CA 1
ATOM 898 C C . THR A 1 114 ? -14.563 0.465 13.406 1.00 79.19 114 THR A C 1
ATOM 900 O O . THR A 1 114 ? -15.496 0.938 14.052 1.00 79.19 114 THR A O 1
ATOM 903 N N . ALA A 1 115 ? -14.097 1.062 12.305 1.00 72.56 115 ALA A N 1
ATOM 904 C CA . ALA A 1 115 ? -14.621 2.338 11.811 1.00 72.56 115 ALA A CA 1
ATOM 905 C C . ALA A 1 115 ? -16.112 2.271 11.416 1.00 72.56 115 ALA A C 1
ATOM 907 O O . ALA A 1 115 ? -16.851 3.243 11.592 1.00 72.56 115 ALA A O 1
ATOM 908 N N . GLN A 1 116 ? -16.575 1.133 10.889 1.00 65.25 116 GLN A N 1
ATOM 909 C CA . GLN A 1 116 ? -17.991 0.901 10.580 1.00 65.25 116 GLN A CA 1
ATOM 910 C C . GLN A 1 116 ? -18.811 0.583 11.839 1.00 65.25 116 GLN A C 1
ATOM 912 O O . GLN A 1 116 ? -19.909 1.116 12.010 1.00 65.25 116 GLN A O 1
ATOM 917 N N . GLY A 1 117 ? -18.263 -0.233 12.743 1.00 56.88 117 GLY A N 1
ATOM 918 C CA . GLY A 1 117 ? -18.889 -0.590 14.014 1.00 56.88 117 GLY A CA 1
ATOM 919 C C . GLY A 1 117 ? -19.101 0.612 14.938 1.00 56.88 117 GLY A C 1
ATOM 920 O O . GLY A 1 117 ? -20.160 0.728 15.551 1.00 56.88 117 GLY A O 1
ATOM 921 N N . ASP A 1 118 ? -18.167 1.564 14.980 1.00 51.16 118 ASP A N 1
ATOM 922 C CA . ASP A 1 118 ? -18.297 2.774 15.798 1.00 51.16 118 ASP A CA 1
ATOM 923 C C . ASP A 1 118 ? -19.395 3.723 15.304 1.00 51.16 118 ASP A C 1
ATOM 925 O O . ASP A 1 118 ? -20.043 4.373 16.128 1.00 51.16 118 ASP A O 1
ATOM 929 N N . LYS A 1 119 ? -19.707 3.763 14.000 1.00 51.41 119 LYS A N 1
ATOM 930 C CA . LYS A 1 119 ? -20.882 4.508 13.506 1.00 51.41 119 LYS A CA 1
ATOM 931 C C . LYS A 1 119 ? -22.202 3.903 13.992 1.00 51.41 119 LYS A C 1
ATOM 933 O O . LYS A 1 119 ? -23.140 4.645 14.258 1.00 51.41 119 LYS A O 1
ATOM 938 N N . ALA A 1 120 ? -22.267 2.580 14.148 1.00 49.97 120 ALA A N 1
ATOM 939 C CA . ALA A 1 120 ? -23.444 1.898 14.687 1.00 49.97 120 ALA A CA 1
ATOM 940 C C . ALA A 1 120 ? -23.515 1.961 16.224 1.00 49.97 120 ALA A C 1
ATOM 942 O O . ALA A 1 120 ? -24.600 1.953 16.798 1.00 49.97 120 ALA A O 1
ATOM 943 N N . ARG A 1 121 ? -22.366 2.038 16.907 1.00 41.00 121 ARG A N 1
ATOM 944 C CA . ARG A 1 121 ? -22.286 2.077 18.375 1.00 41.00 121 ARG A CA 1
ATOM 945 C C . ARG A 1 121 ? -22.469 3.490 18.940 1.00 41.00 121 ARG A C 1
ATOM 947 O O . ARG A 1 121 ? -23.084 3.650 19.988 1.00 41.00 121 ARG A O 1
ATOM 954 N N . THR A 1 122 ? -21.980 4.531 18.261 1.00 46.59 122 THR A N 1
ATOM 955 C CA . THR A 1 122 ? -22.049 5.930 18.748 1.00 46.59 122 THR A CA 1
ATOM 956 C C . THR A 1 122 ? -23.458 6.518 18.810 1.00 46.59 122 THR A C 1
ATOM 958 O O . THR A 1 122 ? -23.654 7.470 19.561 1.00 46.59 122 THR A O 1
ATOM 961 N N . SER A 1 123 ? -24.445 5.937 18.124 1.00 49.91 123 SER A N 1
ATOM 962 C CA . SER A 1 123 ? -25.856 6.328 18.251 1.00 49.91 123 SER A CA 1
ATOM 963 C C . SER A 1 123 ? -26.569 5.720 19.467 1.00 49.91 123 SER A C 1
ATOM 965 O O . SER A 1 123 ? -27.668 6.156 19.791 1.00 49.91 123 SER A O 1
ATOM 967 N N . ASN A 1 124 ? -25.968 4.742 20.161 1.00 50.00 124 ASN A N 1
ATOM 968 C CA . ASN A 1 124 ? -26.623 3.998 21.247 1.00 50.00 124 ASN A CA 1
ATOM 969 C C . ASN A 1 124 ? -25.730 3.787 22.489 1.00 50.00 124 ASN A C 1
ATOM 971 O O . ASN A 1 124 ? -25.932 2.860 23.274 1.00 50.00 124 ASN A O 1
ATOM 975 N N . TRP A 1 125 ? -24.703 4.621 22.672 1.00 43.69 125 TRP A N 1
ATOM 976 C CA . TRP A 1 125 ? -23.789 4.517 23.811 1.00 43.69 125 TRP A CA 1
ATOM 977 C C . TRP A 1 125 ? -24.165 5.467 24.967 1.00 43.69 125 TRP A C 1
ATOM 979 O O . TRP A 1 125 ? -24.223 6.677 24.745 1.00 43.69 125 TRP A O 1
ATOM 989 N N . PRO A 1 126 ? -24.306 4.981 26.221 1.00 50.84 126 PRO A N 1
ATOM 990 C CA . PRO A 1 126 ? -24.763 5.790 27.361 1.00 50.84 126 PRO A CA 1
ATOM 991 C C . PRO A 1 126 ? -23.823 6.922 27.801 1.00 50.84 126 PRO A C 1
ATOM 993 O O . PRO A 1 126 ? -24.252 7.821 28.514 1.00 50.84 126 PRO A O 1
ATOM 996 N N . TRP A 1 127 ? -22.544 6.889 27.416 1.00 49.25 127 TRP A N 1
ATOM 997 C CA . TRP A 1 127 ? -21.509 7.762 27.992 1.00 49.25 127 TRP A CA 1
ATOM 998 C C . TRP A 1 127 ? -21.280 9.084 27.240 1.00 49.25 127 TRP A C 1
ATOM 1000 O O . TRP A 1 127 ? -20.424 9.864 27.645 1.00 49.25 127 TRP A O 1
ATOM 1010 N N . ARG A 1 128 ? -22.004 9.350 26.140 1.00 48.09 128 ARG A N 1
ATOM 1011 C CA . ARG A 1 128 ? -21.830 10.573 25.321 1.00 48.09 128 ARG A CA 1
ATOM 1012 C C . ARG A 1 128 ? -22.882 11.659 25.526 1.00 48.09 128 ARG A C 1
ATOM 1014 O O . ARG A 1 128 ? -22.741 12.708 24.908 1.00 48.09 128 ARG A O 1
ATOM 1021 N N . ASN A 1 129 ? -23.884 11.453 26.382 1.00 49.50 129 ASN A N 1
ATOM 1022 C CA . ASN A 1 129 ? -24.695 12.573 26.846 1.00 49.50 129 ASN A CA 1
ATOM 1023 C C . ASN A 1 129 ? -24.159 13.040 28.213 1.00 49.50 129 ASN A C 1
ATOM 1025 O O . ASN A 1 129 ? -24.480 12.399 29.220 1.00 49.50 129 ASN A O 1
ATOM 1029 N N . PRO A 1 130 ? -23.327 14.099 28.279 1.00 54.81 130 PRO A N 1
ATOM 1030 C CA . PRO A 1 130 ? -22.806 14.599 29.552 1.00 54.81 130 PRO A CA 1
ATOM 1031 C C . PRO A 1 130 ? -23.930 15.025 30.510 1.00 54.81 130 PRO A C 1
ATOM 1033 O O . PRO A 1 130 ? -23.736 14.990 31.721 1.00 54.81 130 PRO A O 1
ATOM 1036 N N . GLU A 1 131 ? -25.125 15.326 29.993 1.00 53.91 131 GLU A N 1
ATOM 1037 C CA . GLU A 1 131 ? -26.311 15.653 30.792 1.00 53.91 131 GLU A CA 1
ATOM 1038 C C . GLU A 1 131 ? -26.848 14.436 31.572 1.00 53.91 131 GLU A C 1
ATOM 1040 O O . GLU A 1 131 ? -27.327 14.572 32.695 1.00 53.91 131 GLU A O 1
ATOM 1045 N N . ASN A 1 132 ? -26.695 13.221 31.031 1.00 53.59 132 ASN A N 1
ATOM 1046 C CA . ASN A 1 132 ? -27.171 11.982 31.661 1.00 53.59 132 ASN A CA 1
ATOM 1047 C C . ASN A 1 132 ? -26.122 11.311 32.563 1.00 53.59 132 ASN A C 1
ATOM 1049 O O . ASN A 1 132 ? -26.472 10.435 33.357 1.00 53.59 132 ASN A O 1
ATOM 1053 N N . ALA A 1 133 ? -24.847 11.695 32.449 1.00 54.41 133 ALA A N 1
ATOM 1054 C CA . ALA A 1 133 ? -23.765 11.133 33.258 1.00 54.41 133 ALA A CA 1
ATOM 1055 C C . ALA A 1 133 ? -23.851 11.581 34.728 1.00 54.41 133 ALA A C 1
ATOM 1057 O O . ALA A 1 133 ? -23.577 10.786 35.626 1.00 54.41 133 ALA A O 1
ATOM 1058 N N . CYS A 1 134 ? -24.302 12.814 34.985 1.00 54.56 134 CYS A N 1
ATOM 1059 C CA . CYS A 1 134 ? -24.482 13.319 36.348 1.00 54.56 134 CYS A CA 1
ATOM 1060 C C . CYS A 1 134 ? -25.718 12.736 37.052 1.00 54.56 134 CYS A C 1
ATOM 1062 O O . CYS A 1 134 ? -25.692 12.553 38.264 1.00 54.56 134 CYS A O 1
ATOM 1064 N N . LEU A 1 135 ? -26.780 12.390 36.316 1.00 52.97 135 LEU A N 1
ATOM 1065 C CA . LEU A 1 135 ? -28.051 11.946 36.908 1.00 52.97 135 LEU A CA 1
ATOM 1066 C C . LEU A 1 135 ? -28.019 10.524 37.497 1.00 52.97 135 LEU A C 1
ATOM 1068 O O . LEU A 1 135 ? -28.903 10.177 38.273 1.00 52.97 135 LEU A O 1
ATOM 1072 N N . ARG A 1 136 ? -27.021 9.696 37.158 1.00 53.78 136 ARG A N 1
ATOM 1073 C CA . ARG A 1 136 ? -26.886 8.320 37.688 1.00 53.78 136 ARG A CA 1
ATOM 1074 C C . ARG A 1 136 ? -25.877 8.168 38.823 1.00 53.78 136 ARG A C 1
ATOM 1076 O O . ARG A 1 136 ? -25.777 7.086 39.386 1.00 53.78 136 ARG A O 1
ATOM 1083 N N . ALA A 1 137 ? -25.127 9.215 39.161 1.00 52.97 137 ALA A N 1
ATOM 1084 C CA . ALA A 1 137 ? -24.174 9.169 40.272 1.00 52.97 137 ALA A CA 1
ATOM 1085 C C . ALA A 1 137 ? -24.834 9.427 41.643 1.00 52.97 137 ALA A C 1
ATOM 1087 O O . ALA A 1 137 ? -24.160 9.367 42.667 1.00 52.97 137 ALA A O 1
ATOM 1088 N N . THR A 1 138 ? -26.136 9.725 41.663 1.00 55.66 138 THR A N 1
ATOM 1089 C CA . THR A 1 138 ? -26.889 10.117 42.866 1.00 55.66 138 THR A CA 1
ATOM 1090 C C . THR A 1 138 ? -28.099 9.225 43.160 1.00 55.66 138 THR A C 1
ATOM 1092 O O . THR A 1 138 ? -28.954 9.627 43.947 1.00 55.66 138 THR A O 1
ATOM 1095 N N . SER A 1 139 ? -28.203 8.048 42.535 1.00 47.38 139 SER A N 1
ATOM 1096 C CA . SER A 1 139 ? -29.260 7.056 42.801 1.00 47.38 139 SER A CA 1
ATOM 1097 C C . SER A 1 139 ? -28.698 5.785 43.412 1.00 47.38 139 SER A C 1
ATOM 1099 O O . SER A 1 139 ? -27.763 5.243 42.779 1.00 47.38 139 SER A O 1
#

Foldseek 3Di:
DDDDDDDDDDDDPPPPPCPVPPCPPPPPPPDPDDPVNQVVLVVLQVVLVVCQVPPLPSSLVSLVVLLPPPPNPCNLVSVLSNLQRPDPPDQQDLVVGDPVCNVVSVVSNVVVVVVVVCVVVVVPDQPPPPVNVVVPVPD

pLDDT: mean 75.73, std 20.61, range [40.31, 98.06]

Secondary structure (DSSP, 8-state):
-------------------------------S--HHHHHHHHHHHHHHHHTTTT-HHHHHHHHHHHHH-TT-TTHHHHHHHHHHHS---S---GGGS-GGGHHHHHHHHHHHHHHHHHHHHTTS-GGG-HHHHHHTTT-